Protein AF-A0A918R243-F1 (afdb_monomer_lite)

Structure (mmCIF, N/CA/C/O backbone):
data_AF-A0A918R243-F1
#
_entry.id   AF-A0A918R243-F1
#
loop_
_atom_site.group_PDB
_atom_site.id
_atom_site.type_symbol
_atom_site.label_atom_id
_atom_site.label_alt_id
_atom_site.label_comp_id
_atom_site.label_asym_id
_atom_site.label_entity_id
_atom_site.label_seq_id
_atom_site.pdbx_PDB_ins_code
_atom_site.Cartn_x
_atom_site.Cartn_y
_atom_site.Cartn_z
_atom_site.occupancy
_atom_site.B_iso_or_equiv
_atom_site.auth_seq_id
_atom_site.auth_comp_id
_atom_site.auth_asym_id
_atom_site.auth_atom_id
_atom_site.pdbx_PDB_model_num
ATOM 1 N N . MET A 1 1 ? -14.478 -10.702 -4.071 1.00 37.75 1 MET A N 1
ATOM 2 C CA . MET A 1 1 ? -13.541 -9.749 -4.705 1.00 37.75 1 MET A CA 1
ATOM 3 C C . MET A 1 1 ? -13.651 -8.423 -3.975 1.00 37.75 1 MET A C 1
ATOM 5 O O . MET A 1 1 ? -14.568 -7.665 -4.245 1.00 37.75 1 MET A O 1
ATOM 9 N N . THR A 1 2 ? -12.769 -8.170 -3.015 1.00 44.72 2 THR A N 1
ATOM 10 C CA . THR A 1 2 ? -12.675 -6.894 -2.290 1.00 44.72 2 THR A CA 1
ATOM 11 C C . THR A 1 2 ? -11.294 -6.317 -2.578 1.00 44.72 2 THR A C 1
ATOM 13 O O . THR A 1 2 ? -10.348 -6.563 -1.838 1.00 44.72 2 THR A O 1
ATOM 16 N N . GLY A 1 3 ? -11.161 -5.667 -3.736 1.00 53.88 3 GLY A N 1
ATOM 17 C CA . GLY A 1 3 ? -9.948 -4.946 -4.129 1.00 53.88 3 GLY A CA 1
ATOM 18 C C . GLY A 1 3 ? -9.956 -3.521 -3.580 1.00 53.88 3 GLY A C 1
ATOM 19 O O . GLY A 1 3 ? -11.017 -2.978 -3.262 1.00 53.88 3 GLY A O 1
ATOM 20 N N . VAL A 1 4 ? -8.778 -2.909 -3.471 1.00 63.72 4 VAL A N 1
ATOM 21 C CA . VAL A 1 4 ? -8.659 -1.490 -3.112 1.00 63.72 4 VAL A CA 1
ATOM 22 C C . VAL A 1 4 ? -9.259 -0.665 -4.250 1.00 63.72 4 VAL A C 1
ATOM 24 O O . VAL A 1 4 ? -8.882 -0.841 -5.404 1.00 63.72 4 VAL A O 1
ATOM 27 N N . ALA A 1 5 ? -10.184 0.250 -3.945 1.00 71.31 5 ALA A N 1
ATOM 28 C CA . ALA A 1 5 ? -10.905 1.017 -4.970 1.00 71.31 5 ALA A CA 1
ATOM 29 C C . ALA A 1 5 ? -9.975 1.835 -5.889 1.00 71.31 5 ALA A C 1
ATOM 31 O O . ALA A 1 5 ? -10.314 2.100 -7.043 1.00 71.31 5 ALA A O 1
ATOM 32 N N . ARG A 1 6 ? -8.802 2.243 -5.383 1.00 80.81 6 ARG A N 1
ATOM 33 C CA . ARG A 1 6 ? -7.764 2.927 -6.156 1.00 80.81 6 ARG A CA 1
ATOM 34 C C . ARG A 1 6 ? -6.403 2.811 -5.479 1.00 80.81 6 ARG A C 1
ATOM 36 O O . ARG A 1 6 ? -6.254 3.204 -4.329 1.00 80.81 6 ARG A O 1
ATOM 43 N N . TRP A 1 7 ? -5.391 2.377 -6.225 1.00 90.88 7 TRP A N 1
ATOM 44 C CA . TRP A 1 7 ? -4.001 2.496 -5.791 1.00 90.88 7 TRP A CA 1
ATOM 45 C C . TRP A 1 7 ? -3.446 3.871 -6.168 1.00 90.88 7 TRP A C 1
ATOM 47 O O . TRP A 1 7 ? -3.370 4.223 -7.347 1.00 90.88 7 TRP A O 1
ATOM 57 N N . THR A 1 8 ? -3.004 4.647 -5.187 1.00 92.00 8 THR A N 1
ATOM 58 C CA . THR A 1 8 ? -2.124 5.804 -5.386 1.00 92.00 8 THR A CA 1
ATOM 59 C C . THR A 1 8 ? -0.793 5.575 -4.676 1.00 92.00 8 THR A C 1
ATOM 61 O O . THR A 1 8 ? -0.577 4.561 -4.008 1.00 92.00 8 THR A O 1
ATOM 64 N N . GLY A 1 9 ? 0.146 6.510 -4.816 1.00 91.69 9 GLY A N 1
ATOM 65 C CA . GLY A 1 9 ? 1.408 6.457 -4.079 1.00 91.69 9 GLY A CA 1
ATOM 66 C C . GLY A 1 9 ? 1.227 6.424 -2.559 1.00 91.69 9 GLY A C 1
ATOM 67 O O . GLY A 1 9 ? 2.082 5.893 -1.848 1.00 91.69 9 GLY A O 1
ATOM 68 N N . ARG A 1 10 ? 0.101 6.954 -2.066 1.00 91.12 10 ARG A N 1
ATOM 69 C CA . ARG A 1 10 ? -0.269 6.931 -0.654 1.00 91.12 10 ARG A CA 1
ATOM 70 C C . ARG A 1 10 ? -0.599 5.514 -0.187 1.00 91.12 10 ARG A C 1
ATOM 72 O O . ARG A 1 10 ? 0.015 5.037 0.768 1.00 91.12 10 ARG A O 1
ATOM 79 N N . GLU A 1 11 ? -1.478 4.821 -0.908 1.00 93.00 11 GLU A N 1
ATOM 80 C CA . GLU A 1 11 ? -1.857 3.443 -0.593 1.00 93.00 11 GLU A CA 1
ATOM 81 C C . GLU A 1 11 ? -0.666 2.498 -0.730 1.00 93.00 11 GLU A C 1
ATOM 83 O O . GLU A 1 11 ? -0.453 1.648 0.129 1.00 93.00 11 GLU A O 1
ATOM 88 N N . VAL A 1 12 ? 0.175 2.692 -1.750 1.00 94.44 12 VAL A N 1
ATOM 89 C CA . VAL A 1 12 ? 1.404 1.902 -1.922 1.00 94.44 12 VAL A CA 1
ATOM 90 C C . VAL A 1 12 ? 2.325 2.035 -0.705 1.00 94.44 12 VAL A C 1
ATOM 92 O O . VAL A 1 12 ? 2.824 1.030 -0.195 1.00 94.44 12 VAL A O 1
ATOM 95 N N . LYS A 1 13 ? 2.518 3.259 -0.193 1.00 93.69 13 LYS A N 1
ATOM 96 C CA . LYS A 1 13 ? 3.332 3.497 1.006 1.00 93.69 13 LYS A CA 1
ATOM 97 C C . LYS A 1 13 ? 2.723 2.826 2.239 1.00 93.69 13 LYS A C 1
ATOM 99 O O . LYS A 1 13 ? 3.446 2.192 3.005 1.00 93.69 13 LYS A O 1
ATOM 104 N N . ALA A 1 14 ? 1.411 2.959 2.437 1.00 93.62 14 ALA A N 1
ATOM 105 C CA . ALA A 1 14 ? 0.708 2.323 3.550 1.00 93.62 14 ALA A CA 1
ATOM 106 C C . ALA A 1 14 ? 0.823 0.793 3.489 1.00 93.62 14 ALA A C 1
ATOM 108 O O . ALA A 1 14 ? 1.108 0.156 4.502 1.00 93.62 14 ALA A O 1
ATOM 109 N N . PHE A 1 15 ? 0.692 0.206 2.298 1.00 94.38 15 PHE A N 1
ATOM 110 C CA . PHE A 1 15 ? 0.803 -1.235 2.113 1.00 94.38 15 PHE A CA 1
ATOM 111 C C . PHE A 1 15 ? 2.211 -1.751 2.420 1.00 94.38 15 PHE A C 1
ATOM 113 O O . PHE A 1 15 ? 2.356 -2.719 3.164 1.00 94.38 15 PHE A O 1
ATOM 120 N N . ARG A 1 16 ? 3.261 -1.052 1.969 1.00 95.00 16 ARG A N 1
ATOM 121 C CA . ARG A 1 16 ? 4.646 -1.390 2.337 1.00 95.00 16 ARG A CA 1
ATOM 122 C C . ARG A 1 16 ? 4.880 -1.348 3.850 1.00 95.00 16 ARG A C 1
ATOM 124 O O . ARG A 1 16 ? 5.570 -2.201 4.404 1.00 95.00 16 ARG A O 1
ATOM 131 N N . LEU A 1 17 ? 4.328 -0.349 4.537 1.00 93.81 17 LEU A N 1
ATOM 132 C CA . LEU A 1 17 ? 4.435 -0.265 5.996 1.00 93.81 17 LEU A CA 1
ATOM 133 C C . LEU A 1 17 ? 3.674 -1.413 6.679 1.00 93.81 17 LEU A C 1
ATOM 135 O O . LEU A 1 17 ? 4.176 -1.988 7.645 1.00 93.81 17 LEU A O 1
ATOM 139 N N . ALA A 1 18 ? 2.516 -1.804 6.143 1.00 93.75 18 ALA A N 1
ATOM 140 C CA . ALA A 1 18 ? 1.723 -2.918 6.656 1.00 93.75 18 ALA A CA 1
ATOM 141 C C . ALA A 1 18 ? 2.429 -4.278 6.506 1.00 93.75 18 ALA A C 1
ATOM 143 O O . ALA A 1 18 ? 2.331 -5.116 7.412 1.00 93.75 18 ALA A O 1
ATOM 144 N N . THR A 1 19 ? 3.167 -4.492 5.410 1.00 90.69 19 THR A N 1
ATOM 145 C CA . THR A 1 19 ? 3.972 -5.709 5.193 1.00 90.69 19 THR A CA 1
ATOM 146 C C . THR A 1 19 ? 5.257 -5.732 6.022 1.00 90.69 19 THR A C 1
ATOM 148 O O . THR A 1 19 ? 5.854 -6.793 6.172 1.00 90.69 19 THR A O 1
ATOM 151 N N . ARG A 1 20 ? 5.672 -4.592 6.598 1.00 91.75 20 ARG A N 1
ATOM 152 C CA . ARG A 1 20 ? 6.942 -4.412 7.334 1.00 91.75 20 ARG A CA 1
ATOM 153 C C . ARG A 1 20 ? 8.190 -4.733 6.498 1.00 91.75 20 ARG A C 1
ATOM 155 O O . ARG A 1 20 ? 9.262 -4.969 7.051 1.00 91.75 20 ARG A O 1
ATOM 162 N N . MET A 1 21 ? 8.067 -4.703 5.173 1.00 86.69 21 MET A N 1
ATOM 163 C CA . MET A 1 21 ? 9.182 -4.913 4.253 1.00 86.69 21 MET A CA 1
ATOM 164 C C . MET A 1 21 ? 9.966 -3.616 4.032 1.00 86.69 21 MET A C 1
ATOM 166 O O . MET A 1 21 ? 9.423 -2.499 4.038 1.00 86.69 21 MET A O 1
ATOM 170 N N . ASN A 1 22 ? 11.268 -3.752 3.777 1.00 91.38 22 ASN A N 1
ATOM 171 C CA . ASN A 1 22 ? 12.049 -2.630 3.273 1.00 91.38 22 ASN A CA 1
ATOM 172 C C . ASN A 1 22 ? 11.616 -2.299 1.826 1.00 91.38 22 ASN A C 1
ATOM 174 O O . ASN A 1 22 ? 10.989 -3.100 1.134 1.00 91.38 22 ASN A O 1
ATOM 178 N N . GLY A 1 23 ? 11.930 -1.092 1.351 1.00 88.06 23 GLY A N 1
ATOM 179 C CA . GLY A 1 23 ? 11.483 -0.651 0.026 1.00 88.06 23 GLY A CA 1
ATOM 180 C C . GLY A 1 23 ? 12.124 -1.384 -1.155 1.00 88.06 23 GLY A C 1
ATOM 181 O O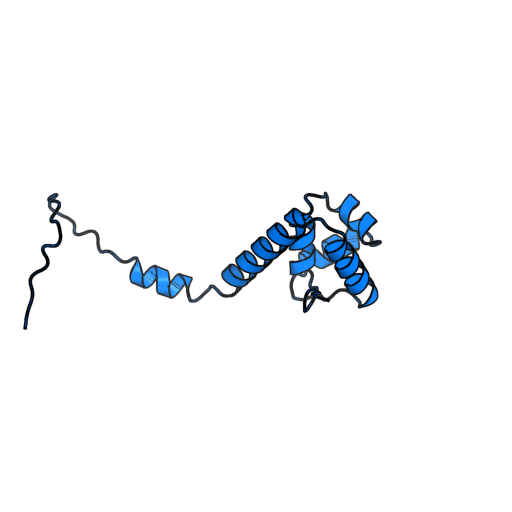 . GLY A 1 23 ? 11.635 -1.237 -2.271 1.00 88.06 23 GLY A O 1
ATOM 182 N N . ARG A 1 24 ? 13.223 -2.119 -0.970 1.00 89.50 24 ARG A N 1
ATOM 183 C CA . ARG A 1 24 ? 13.839 -2.905 -2.050 1.00 89.50 24 ARG A CA 1
ATOM 184 C C . ARG A 1 24 ? 13.131 -4.243 -2.202 1.00 89.50 24 ARG A C 1
ATOM 186 O O . ARG A 1 24 ? 12.730 -4.563 -3.313 1.00 89.50 24 ARG A O 1
ATOM 193 N N . ASP A 1 25 ? 12.897 -4.932 -1.093 1.00 89.88 25 ASP A N 1
ATOM 194 C CA . ASP A 1 25 ? 12.206 -6.223 -1.073 1.00 89.88 25 ASP A CA 1
ATOM 195 C C . ASP A 1 25 ? 10.765 -6.054 -1.556 1.00 89.88 25 ASP A C 1
ATOM 197 O O . ASP A 1 25 ? 10.323 -6.748 -2.462 1.00 89.88 25 ASP A O 1
ATOM 201 N N . PHE A 1 26 ? 10.071 -5.021 -1.070 1.00 91.94 26 PHE A N 1
ATOM 202 C CA . PHE A 1 26 ? 8.725 -4.701 -1.544 1.00 91.94 26 PHE A CA 1
ATOM 203 C C . PHE A 1 26 ? 8.684 -4.392 -3.049 1.00 91.94 26 PHE A C 1
ATOM 205 O O . PHE A 1 26 ? 7.762 -4.796 -3.750 1.00 91.94 26 PHE A O 1
ATOM 212 N N . ALA A 1 27 ? 9.678 -3.663 -3.566 1.00 93.19 27 ALA A N 1
ATOM 213 C CA . ALA A 1 27 ? 9.742 -3.360 -4.993 1.00 93.19 27 ALA A CA 1
ATOM 214 C C . ALA A 1 27 ? 9.971 -4.628 -5.832 1.00 93.19 27 ALA A C 1
ATOM 216 O O . ALA A 1 27 ? 9.377 -4.754 -6.902 1.00 93.19 27 ALA A O 1
ATOM 217 N N . ALA A 1 28 ? 10.790 -5.559 -5.332 1.00 92.81 28 ALA A N 1
ATOM 218 C CA . ALA A 1 28 ? 11.042 -6.842 -5.975 1.00 92.81 28 ALA A CA 1
ATOM 219 C C . ALA A 1 28 ? 9.770 -7.703 -6.043 1.00 92.81 28 ALA A C 1
ATOM 221 O O . ALA A 1 28 ? 9.439 -8.174 -7.127 1.00 92.81 28 ALA A O 1
ATOM 222 N N . GLU A 1 29 ? 9.019 -7.812 -4.943 1.00 91.69 29 GLU A N 1
ATOM 223 C CA . GLU A 1 29 ? 7.749 -8.560 -4.887 1.00 91.69 29 GLU A CA 1
ATOM 224 C C . GLU A 1 29 ? 6.688 -7.997 -5.849 1.00 91.69 29 GLU A C 1
ATOM 226 O O . GLU A 1 29 ? 5.979 -8.737 -6.524 1.00 91.69 29 GLU A O 1
ATOM 231 N N . VAL A 1 30 ? 6.611 -6.668 -5.986 1.00 91.12 30 VAL A N 1
ATOM 232 C CA . VAL A 1 30 ? 5.678 -6.007 -6.921 1.00 91.12 30 VAL A CA 1
ATOM 233 C C . VAL A 1 30 ? 6.171 -6.060 -8.380 1.00 91.12 30 VAL A C 1
ATOM 235 O O . VAL A 1 30 ? 5.408 -5.779 -9.306 1.00 91.12 30 VAL A O 1
ATOM 238 N N . GLY A 1 31 ? 7.443 -6.397 -8.618 1.00 92.50 31 GLY A N 1
ATOM 239 C CA . GLY A 1 31 ? 8.047 -6.407 -9.955 1.00 92.50 31 GLY A CA 1
ATOM 240 C C . GLY A 1 31 ? 8.359 -5.008 -10.505 1.00 92.50 31 GLY A C 1
ATOM 241 O O . GLY A 1 31 ? 8.273 -4.765 -11.711 1.00 92.50 31 GLY A O 1
ATOM 242 N N . VAL A 1 32 ? 8.702 -4.054 -9.633 1.00 93.19 32 VAL A N 1
ATOM 243 C CA . VAL A 1 32 ? 9.075 -2.677 -9.999 1.00 93.19 32 VAL A CA 1
ATOM 244 C C . VAL A 1 32 ? 10.486 -2.333 -9.543 1.00 93.19 32 VAL A C 1
ATOM 246 O O . VAL A 1 32 ? 11.035 -2.912 -8.613 1.00 93.19 32 VAL A O 1
ATOM 249 N N . SER A 1 33 ? 11.096 -1.321 -10.164 1.00 94.44 33 SER A N 1
ATOM 250 C CA . SER A 1 33 ? 12.357 -0.791 -9.639 1.00 94.44 33 SER A CA 1
ATOM 251 C C . SER A 1 33 ? 12.129 -0.025 -8.332 1.00 94.44 33 SER A C 1
ATOM 253 O O . SER A 1 33 ? 11.155 0.719 -8.194 1.00 94.44 33 SER A O 1
ATOM 255 N N . HIS A 1 34 ? 13.085 -0.105 -7.404 1.00 92.56 34 HIS A N 1
ATOM 256 C CA . HIS A 1 34 ? 13.041 0.670 -6.159 1.00 92.56 34 HIS A CA 1
ATOM 257 C C . HIS A 1 34 ? 12.891 2.184 -6.414 1.00 92.56 34 HIS A C 1
ATOM 259 O O . HIS A 1 34 ? 12.147 2.875 -5.724 1.00 92.56 34 HIS A O 1
ATOM 265 N N . ARG A 1 35 ? 13.524 2.707 -7.475 1.00 93.00 35 ARG A N 1
ATOM 266 C CA . ARG A 1 35 ? 13.370 4.109 -7.903 1.00 93.00 35 ARG A CA 1
ATOM 267 C C . ARG A 1 35 ? 11.921 4.451 -8.266 1.00 93.00 35 ARG A C 1
ATOM 269 O O . ARG A 1 35 ? 11.460 5.553 -7.974 1.00 93.00 35 ARG A O 1
ATOM 276 N N . MET A 1 36 ? 11.216 3.532 -8.925 1.00 93.81 36 MET A N 1
ATOM 277 C CA . MET A 1 36 ? 9.812 3.711 -9.292 1.00 93.81 36 MET A CA 1
ATOM 278 C C . MET A 1 36 ? 8.914 3.703 -8.057 1.00 93.81 36 MET A C 1
ATOM 280 O O . MET A 1 36 ? 8.068 4.587 -7.940 1.00 93.81 36 MET A O 1
ATOM 284 N N . LEU A 1 37 ? 9.170 2.793 -7.112 1.00 93.56 37 LEU A N 1
ATOM 285 C CA . LEU A 1 37 ? 8.486 2.768 -5.820 1.00 93.56 37 LEU A CA 1
ATOM 286 C C . LEU A 1 37 ? 8.659 4.096 -5.069 1.00 93.56 37 LEU A C 1
ATOM 288 O O . LEU A 1 37 ? 7.673 4.727 -4.707 1.00 93.56 37 LEU A O 1
ATOM 292 N N . VAL A 1 38 ? 9.896 4.580 -4.915 1.00 93.44 38 VAL A N 1
ATOM 293 C CA . VAL A 1 38 ? 10.178 5.866 -4.248 1.00 93.44 38 VAL A CA 1
ATOM 294 C C . VAL A 1 38 ? 9.473 7.028 -4.952 1.00 93.44 38 VAL A C 1
ATOM 296 O O . VAL A 1 38 ? 8.937 7.924 -4.299 1.00 93.44 38 VAL A O 1
ATOM 299 N N . LYS A 1 39 ? 9.428 7.025 -6.291 1.00 93.88 39 LYS A N 1
ATOM 300 C CA . LYS A 1 39 ? 8.684 8.032 -7.061 1.00 93.88 39 LYS A CA 1
ATOM 301 C C . LYS A 1 39 ? 7.186 7.975 -6.764 1.00 93.88 39 LYS A C 1
ATOM 303 O O . LYS A 1 39 ? 6.559 9.031 -6.703 1.00 93.88 39 LYS A O 1
ATOM 308 N N . TRP A 1 40 ? 6.616 6.781 -6.616 1.00 94.06 40 TRP A N 1
ATOM 309 C CA . TRP A 1 40 ? 5.217 6.622 -6.241 1.00 94.06 40 TRP A CA 1
ATOM 310 C C . TRP A 1 40 ? 4.962 7.167 -4.841 1.00 94.06 40 TRP A C 1
ATOM 312 O O . TRP A 1 40 ? 4.178 8.102 -4.699 1.00 94.06 40 TRP A O 1
ATOM 322 N N . GLU A 1 41 ? 5.703 6.683 -3.843 1.00 91.88 41 GLU A N 1
ATOM 323 C CA . GLU A 1 41 ? 5.548 7.107 -2.447 1.00 91.88 41 GLU A CA 1
ATOM 324 C C . GLU A 1 41 ? 5.726 8.624 -2.274 1.00 91.88 41 GLU A C 1
ATOM 326 O O . GLU A 1 41 ? 4.974 9.254 -1.533 1.00 91.88 41 GLU A O 1
ATOM 331 N N . LYS A 1 42 ? 6.678 9.239 -2.992 1.00 92.31 42 LYS A N 1
ATOM 332 C CA . LYS A 1 42 ? 6.920 10.690 -2.939 1.00 92.31 42 LYS A CA 1
ATOM 333 C C . LYS A 1 42 ? 5.771 11.510 -3.527 1.00 92.31 42 LYS A C 1
ATOM 335 O O . LYS A 1 42 ? 5.515 12.617 -3.067 1.00 92.31 42 LYS A O 1
ATOM 340 N N . ARG A 1 43 ? 5.119 11.011 -4.579 1.00 90.19 43 ARG A N 1
ATOM 341 C CA . ARG A 1 43 ? 4.026 11.725 -5.256 1.00 90.19 43 ARG A CA 1
ATOM 342 C C . ARG A 1 43 ? 2.666 11.506 -4.591 1.00 90.19 43 ARG A C 1
ATOM 344 O O . ARG A 1 43 ? 1.742 12.253 -4.909 1.00 90.19 43 ARG A O 1
ATOM 351 N N . GLY A 1 44 ? 2.551 10.531 -3.687 1.00 90.56 44 GLY A N 1
ATOM 352 C CA . GLY A 1 44 ? 1.340 10.287 -2.905 1.00 90.56 44 GLY A CA 1
ATOM 353 C C . GLY A 1 44 ? 0.104 10.142 -3.795 1.00 90.56 44 GLY A C 1
ATOM 354 O O . GLY A 1 44 ? 0.115 9.391 -4.768 1.00 90.56 44 GLY A O 1
ATOM 355 N N . GLU A 1 45 ? -0.933 10.920 -3.503 1.00 88.62 45 GLU A N 1
ATOM 356 C CA . GLU A 1 45 ? -2.222 10.897 -4.210 1.00 88.62 45 GLU A CA 1
ATOM 357 C C . GLU A 1 45 ? -2.141 11.394 -5.665 1.00 88.62 45 GLU A C 1
ATOM 359 O O . GLU A 1 45 ? -2.978 11.050 -6.497 1.00 88.62 45 GLU A O 1
ATOM 364 N N . THR A 1 46 ? -1.099 12.159 -6.020 1.00 90.31 46 THR A N 1
ATOM 365 C CA . THR A 1 46 ? -0.948 12.752 -7.367 1.00 90.31 46 THR A CA 1
ATOM 366 C C . THR A 1 46 ? -0.504 11.755 -8.437 1.00 90.31 46 THR A C 1
ATOM 368 O O . THR A 1 46 ? -0.390 12.106 -9.615 1.00 90.31 46 THR A O 1
ATOM 371 N N . ILE A 1 47 ? -0.198 10.517 -8.047 1.00 91.19 47 ILE A N 1
ATOM 372 C CA . ILE A 1 47 ? 0.200 9.456 -8.964 1.00 91.19 47 ILE A CA 1
ATOM 373 C C . ILE A 1 47 ? -0.670 8.227 -8.767 1.00 91.19 47 ILE A C 1
ATOM 375 O O . I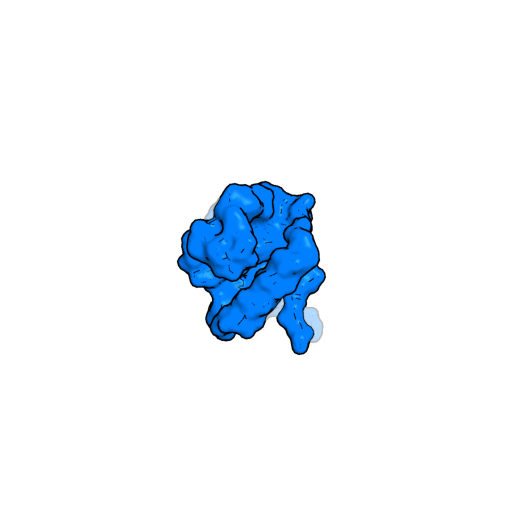LE A 1 47 ? -0.901 7.762 -7.658 1.00 91.19 47 ILE A O 1
ATOM 379 N N . THR A 1 48 ? -1.107 7.666 -9.884 1.00 92.88 48 THR A N 1
ATOM 380 C CA . THR A 1 48 ? -1.802 6.385 -9.934 1.00 92.88 48 THR A CA 1
ATOM 381 C C . THR A 1 48 ? -0.902 5.415 -10.707 1.00 92.88 48 THR A C 1
ATOM 383 O O . THR A 1 48 ? -0.528 5.729 -11.844 1.00 92.88 48 THR A O 1
ATOM 386 N N . PRO A 1 49 ? -0.476 4.280 -10.117 1.00 90.06 49 PRO A N 1
ATOM 387 C CA . PRO A 1 49 ? 0.248 3.239 -10.839 1.00 90.06 49 PRO A CA 1
ATOM 388 C C . PRO A 1 49 ? -0.540 2.762 -12.065 1.00 90.06 49 PRO A C 1
ATOM 390 O O . PRO A 1 49 ? -1.768 2.814 -12.098 1.00 90.06 49 PRO A O 1
ATOM 393 N N . ARG A 1 50 ? 0.158 2.286 -13.101 1.00 90.94 50 ARG A N 1
ATOM 394 C CA . ARG A 1 50 ? -0.506 1.706 -14.283 1.00 90.94 50 ARG A CA 1
ATOM 395 C C . ARG A 1 50 ? -1.306 0.461 -13.894 1.00 90.94 50 ARG A C 1
ATOM 397 O O . ARG A 1 50 ? -0.908 -0.233 -12.966 1.00 90.94 50 ARG A O 1
ATOM 404 N N . ALA A 1 51 ? -2.357 0.151 -14.655 1.00 89.81 51 ALA A N 1
ATOM 405 C CA . ALA A 1 51 ? -3.266 -0.971 -14.390 1.00 89.81 51 ALA A CA 1
ATOM 406 C C . ALA A 1 51 ? -2.537 -2.294 -14.090 1.00 89.81 51 ALA A C 1
ATOM 408 O O . ALA A 1 51 ? -2.839 -2.932 -13.092 1.00 89.81 51 ALA A O 1
ATOM 409 N N . MET A 1 52 ? -1.500 -2.635 -14.866 1.00 90.81 52 MET A N 1
ATOM 410 C CA . MET A 1 52 ? -0.672 -3.829 -14.636 1.00 90.81 52 MET A CA 1
ATOM 411 C C . MET A 1 52 ? -0.105 -3.908 -13.207 1.00 90.81 52 MET A C 1
ATOM 413 O O . MET A 1 52 ? -0.131 -4.963 -12.585 1.00 90.81 52 MET A O 1
ATOM 417 N N . TYR A 1 53 ? 0.381 -2.787 -12.669 1.00 91.25 53 TYR A N 1
ATOM 418 C CA . TYR A 1 53 ? 0.927 -2.737 -11.313 1.00 91.25 53 TYR A CA 1
ATOM 419 C C . TYR A 1 53 ? -0.162 -2.710 -10.247 1.00 91.25 53 TYR A C 1
ATOM 421 O O . TYR A 1 53 ? 0.058 -3.224 -9.159 1.00 91.25 53 TYR A O 1
ATOM 429 N N . GLN A 1 54 ? -1.332 -2.141 -10.550 1.00 91.94 54 GLN A N 1
ATOM 430 C CA . GLN A 1 54 ? -2.479 -2.210 -9.643 1.00 91.94 54 GLN A CA 1
ATOM 431 C C . GLN A 1 54 ? -2.925 -3.663 -9.461 1.00 91.94 54 GLN A C 1
ATOM 433 O O . GLN A 1 54 ? -3.038 -4.115 -8.331 1.00 91.94 54 GLN A O 1
ATOM 438 N N . SER A 1 55 ? -3.030 -4.432 -10.550 1.00 91.25 55 SER A N 1
ATOM 439 C CA . SER A 1 55 ? -3.350 -5.863 -10.479 1.00 91.25 55 SER A CA 1
ATOM 440 C C . SER A 1 55 ? -2.304 -6.672 -9.701 1.00 91.25 55 SER A C 1
ATOM 442 O O . SER A 1 55 ? -2.662 -7.585 -8.957 1.00 91.25 55 SER A O 1
ATOM 444 N N . ALA A 1 56 ? -1.016 -6.334 -9.833 1.00 91.62 56 ALA A N 1
ATOM 445 C CA . ALA A 1 56 ? 0.046 -6.961 -9.043 1.00 91.62 56 ALA A CA 1
ATOM 446 C C . ALA A 1 56 ? -0.087 -6.640 -7.542 1.00 91.62 56 ALA A C 1
ATOM 448 O O . ALA A 1 56 ? 0.001 -7.539 -6.709 1.00 91.62 56 ALA A O 1
ATOM 449 N N . LEU A 1 57 ? -0.361 -5.378 -7.196 1.00 92.69 57 LEU A N 1
ATOM 450 C CA . LEU A 1 57 ? -0.587 -4.946 -5.814 1.00 92.69 57 LEU A CA 1
ATOM 451 C C . LEU A 1 57 ? -1.847 -5.583 -5.209 1.00 92.69 57 LEU A C 1
ATOM 453 O O . LEU A 1 57 ? -1.801 -6.030 -4.067 1.00 92.69 57 LEU A O 1
ATOM 457 N N . ASP A 1 58 ? -2.934 -5.687 -5.977 1.00 91.81 58 ASP A N 1
ATOM 458 C CA . ASP A 1 58 ? -4.165 -6.368 -5.559 1.00 91.81 58 ASP A CA 1
ATOM 459 C C . ASP A 1 58 ? -3.920 -7.852 -5.286 1.00 91.81 58 ASP A C 1
ATOM 461 O O . ASP A 1 58 ? -4.374 -8.383 -4.274 1.00 91.81 58 ASP A O 1
ATOM 465 N N . THR A 1 59 ? -3.159 -8.517 -6.159 1.00 91.94 59 THR A N 1
ATOM 466 C CA . THR A 1 59 ? -2.779 -9.923 -5.970 1.00 91.94 59 THR A CA 1
ATOM 467 C C . THR A 1 59 ? -1.939 -10.082 -4.708 1.00 91.94 59 THR A C 1
ATOM 469 O O . THR A 1 59 ? -2.219 -10.946 -3.880 1.00 91.94 59 THR A O 1
ATOM 472 N N . MET A 1 60 ? -0.946 -9.212 -4.515 1.00 92.81 60 MET A N 1
ATOM 473 C CA . MET A 1 60 ? -0.098 -9.244 -3.328 1.00 92.81 60 MET A CA 1
ATOM 474 C C . MET A 1 60 ? -0.899 -8.981 -2.047 1.00 92.81 60 MET A C 1
ATOM 476 O O . MET A 1 60 ? -0.650 -9.633 -1.039 1.00 92.81 60 MET A O 1
ATOM 480 N N . LEU A 1 61 ? -1.888 -8.081 -2.071 1.00 90.81 61 LEU A N 1
ATOM 481 C CA . LEU A 1 61 ? -2.781 -7.832 -0.934 1.00 90.81 61 LEU A CA 1
ATOM 482 C C . LEU A 1 61 ? -3.700 -9.027 -0.649 1.00 90.81 61 LEU A C 1
ATOM 484 O O . LEU A 1 61 ? -3.903 -9.373 0.513 1.00 90.81 61 LEU A O 1
ATOM 488 N N . ALA A 1 62 ? -4.225 -9.672 -1.692 1.00 89.69 62 ALA A N 1
ATOM 489 C CA . ALA A 1 62 ? -5.078 -10.850 -1.560 1.00 89.69 62 ALA A CA 1
ATOM 490 C C . ALA A 1 62 ? -4.324 -12.055 -0.975 1.00 89.69 62 ALA A C 1
ATOM 492 O O . ALA A 1 62 ? -4.896 -12.817 -0.200 1.00 89.69 62 ALA A O 1
ATOM 493 N N 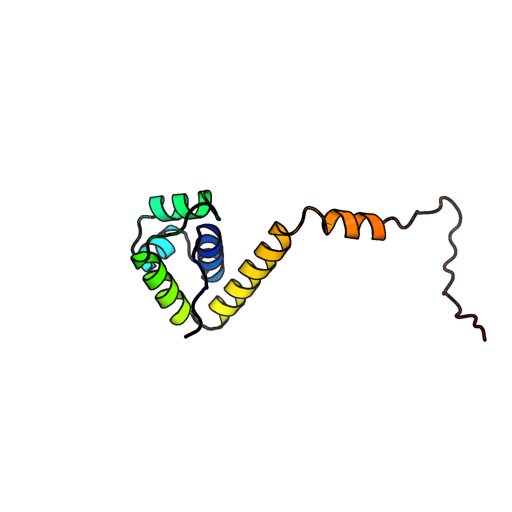. VAL A 1 63 ? -3.044 -12.211 -1.328 1.00 90.62 63 VAL A N 1
ATOM 494 C CA . VAL A 1 63 ? -2.168 -13.269 -0.800 1.00 90.62 63 VAL A CA 1
ATOM 495 C C . VAL A 1 63 ? -1.578 -12.890 0.565 1.00 90.62 63 VAL A C 1
ATOM 497 O O . VAL A 1 63 ? -1.211 -13.767 1.348 1.00 90.62 63 VAL A O 1
ATOM 500 N N . ALA A 1 64 ? -1.505 -11.598 0.892 1.00 88.00 64 ALA A N 1
ATOM 501 C CA . ALA A 1 64 ? -1.052 -11.149 2.200 1.00 88.00 64 ALA A CA 1
ATOM 502 C C . ALA A 1 64 ? -1.995 -11.650 3.305 1.00 88.00 64 ALA A C 1
ATOM 504 O O . ALA A 1 64 ? -3.216 -11.555 3.197 1.00 88.00 64 ALA A O 1
ATOM 505 N N . GLY A 1 65 ? -1.417 -12.166 4.393 1.00 89.19 65 GLY A N 1
ATOM 506 C CA . GLY A 1 65 ? -2.194 -12.718 5.500 1.00 89.19 65 GLY A CA 1
ATOM 507 C C . GLY A 1 65 ? -3.108 -11.684 6.184 1.00 89.19 65 GLY A C 1
ATOM 508 O O . GLY A 1 65 ? -2.845 -10.478 6.096 1.00 89.19 65 GLY A O 1
ATOM 509 N N . PRO A 1 66 ? -4.126 -12.134 6.944 1.00 90.12 66 PRO A N 1
ATOM 510 C CA . PRO A 1 66 ? -5.145 -11.260 7.539 1.00 90.12 66 PRO A CA 1
ATOM 511 C C . PRO A 1 66 ? -4.560 -10.107 8.363 1.00 90.12 66 PRO A C 1
ATOM 513 O O . PRO A 1 66 ? -4.967 -8.960 8.220 1.00 90.12 66 PRO A O 1
ATOM 516 N N . ALA A 1 67 ? -3.503 -10.377 9.133 1.00 91.94 67 ALA A N 1
ATOM 517 C CA . ALA A 1 67 ? -2.845 -9.363 9.953 1.00 91.94 67 ALA A CA 1
ATOM 518 C C . ALA A 1 67 ? -2.226 -8.212 9.131 1.00 91.94 67 ALA A C 1
ATOM 520 O O . ALA A 1 67 ? -2.103 -7.094 9.626 1.00 91.94 67 ALA A O 1
ATOM 521 N N . VAL A 1 68 ? -1.783 -8.465 7.893 1.00 93.00 68 VAL A N 1
ATOM 522 C CA . VAL A 1 68 ? -1.281 -7.408 6.994 1.00 93.00 68 VAL A CA 1
ATOM 523 C C . VAL A 1 68 ? -2.446 -6.577 6.469 1.00 93.00 68 VAL A C 1
ATOM 525 O O . VAL A 1 68 ? -2.341 -5.354 6.441 1.00 93.00 68 VAL A O 1
ATOM 528 N N . GLN A 1 69 ? -3.547 -7.228 6.088 1.00 92.00 69 GLN A N 1
ATOM 529 C CA . GLN A 1 69 ? -4.745 -6.561 5.579 1.00 92.00 69 GLN A CA 1
ATOM 530 C C . GLN A 1 69 ? -5.378 -5.655 6.641 1.00 92.00 69 GLN A C 1
ATOM 532 O O . GLN A 1 69 ? -5.685 -4.503 6.347 1.00 92.00 69 GLN A O 1
ATOM 537 N N . GLU A 1 70 ? -5.484 -6.127 7.885 1.00 92.44 70 GLU A N 1
ATOM 538 C CA . GLU A 1 70 ? -5.968 -5.330 9.019 1.00 92.44 70 GLU A CA 1
ATOM 539 C C . GLU A 1 70 ? -5.098 -4.094 9.248 1.00 92.44 70 GLU A C 1
ATOM 541 O O . GLU A 1 70 ? -5.604 -2.974 9.262 1.00 92.44 70 GLU A O 1
ATOM 546 N N . ARG A 1 71 ? -3.770 -4.265 9.338 1.00 93.5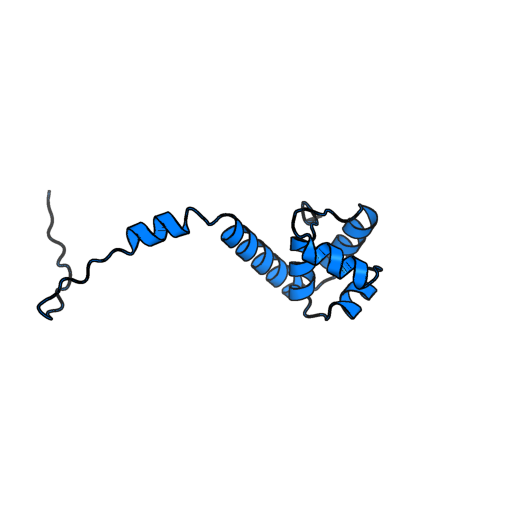6 71 ARG A N 1
ATOM 547 C CA . ARG A 1 71 ? -2.847 -3.129 9.492 1.00 93.56 71 ARG A CA 1
ATOM 548 C C . ARG A 1 71 ? -2.942 -2.151 8.331 1.00 93.56 71 ARG A C 1
ATOM 550 O O . ARG A 1 71 ? -2.873 -0.945 8.542 1.00 93.56 71 ARG A O 1
ATOM 557 N N . PHE A 1 72 ? -3.066 -2.658 7.110 1.00 93.25 72 PHE A N 1
ATOM 558 C CA . PHE A 1 72 ? -3.238 -1.821 5.933 1.00 93.25 72 PHE A CA 1
ATOM 559 C C . PHE A 1 72 ? -4.532 -1.002 6.025 1.00 93.25 72 PHE A C 1
ATOM 561 O O . PHE A 1 72 ? -4.487 0.211 5.834 1.00 93.25 72 PHE A O 1
ATOM 568 N N . ALA A 1 73 ? -5.651 -1.627 6.400 1.00 91.00 73 ALA A N 1
ATOM 569 C CA . ALA A 1 73 ? -6.925 -0.944 6.599 1.00 91.00 73 ALA A CA 1
ATOM 570 C C . ALA A 1 73 ? -6.841 0.136 7.691 1.00 91.00 73 ALA A C 1
ATOM 572 O O . ALA A 1 73 ? -7.306 1.258 7.475 1.00 91.00 73 ALA A O 1
ATOM 573 N N . THR A 1 74 ? -6.191 -0.157 8.823 1.00 91.62 74 THR A N 1
ATOM 574 C CA . THR A 1 74 ? -5.927 0.830 9.882 1.00 91.62 74 THR A CA 1
ATOM 575 C C . THR A 1 74 ? -5.118 2.011 9.350 1.00 91.62 74 THR A C 1
ATOM 577 O O . THR A 1 74 ? -5.550 3.152 9.485 1.00 91.62 74 THR A O 1
ATOM 580 N N . LEU A 1 75 ? -3.998 1.753 8.666 1.00 91.50 75 LEU A N 1
ATOM 581 C CA . LEU A 1 75 ? -3.124 2.809 8.146 1.00 91.50 75 LEU A CA 1
ATOM 582 C C . LEU A 1 75 ? -3.825 3.701 7.118 1.00 91.50 75 LEU A C 1
ATOM 584 O O . LEU A 1 75 ? -3.617 4.911 7.136 1.00 91.50 75 LEU A O 1
ATOM 588 N N . ILE A 1 76 ? -4.646 3.136 6.227 1.00 89.62 76 ILE A N 1
ATOM 589 C CA . ILE A 1 76 ? -5.423 3.919 5.255 1.00 89.62 76 ILE A CA 1
ATOM 590 C C . ILE A 1 76 ? -6.503 4.750 5.948 1.00 89.62 76 ILE A C 1
ATOM 592 O O . ILE A 1 76 ? -6.725 5.896 5.564 1.00 89.62 76 ILE A O 1
ATOM 596 N N . THR A 1 77 ? -7.140 4.212 6.988 1.00 86.88 77 THR A N 1
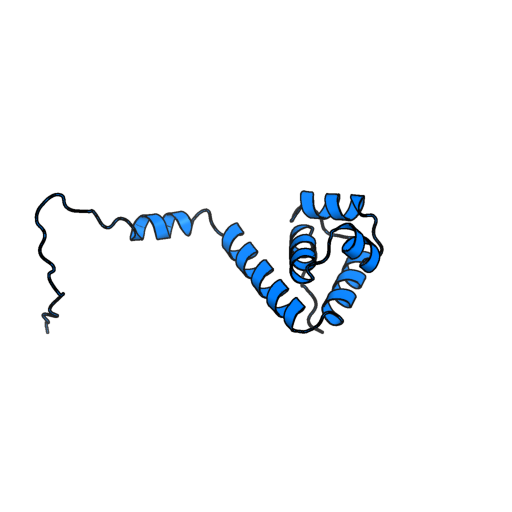ATOM 597 C CA . THR A 1 77 ? -8.180 4.924 7.744 1.00 86.88 77 THR A CA 1
ATOM 598 C C . THR A 1 77 ? -7.592 6.091 8.536 1.00 86.88 77 THR A C 1
ATOM 600 O O . THR A 1 77 ? -8.097 7.208 8.443 1.00 86.88 77 THR A O 1
ATOM 603 N N . GLU A 1 78 ? -6.484 5.875 9.249 1.00 87.06 78 GLU A N 1
ATOM 604 C CA . GLU A 1 78 ? -5.748 6.932 9.961 1.00 87.06 78 GLU A CA 1
ATOM 605 C C . GLU A 1 78 ? -5.287 8.029 9.002 1.00 87.06 78 GLU A C 1
ATOM 607 O O . GLU A 1 78 ? -5.393 9.223 9.276 1.00 87.06 78 GLU A O 1
ATOM 612 N N . GLN A 1 79 ? -4.809 7.621 7.831 1.00 83.94 79 GLN A N 1
ATOM 613 C CA . GLN A 1 79 ? -4.427 8.529 6.770 1.00 83.94 79 GLN A CA 1
ATOM 614 C C . GLN A 1 79 ? -5.626 9.342 6.257 1.00 83.94 79 GLN A C 1
ATOM 616 O O . GLN A 1 79 ? -5.535 10.569 6.159 1.00 83.94 79 GLN A O 1
ATOM 621 N N . ALA A 1 80 ? -6.748 8.701 5.942 1.00 80.25 80 ALA A N 1
ATOM 622 C CA . ALA A 1 80 ? -7.949 9.392 5.490 1.00 80.25 80 ALA A CA 1
ATOM 623 C C . ALA A 1 80 ? -8.449 10.400 6.538 1.00 80.25 80 ALA A C 1
ATOM 625 O O . ALA A 1 80 ? -8.755 11.536 6.175 1.00 80.25 80 ALA A O 1
ATOM 626 N N . ALA A 1 81 ? -8.432 10.023 7.822 1.00 78.19 81 ALA A N 1
ATOM 627 C CA . ALA A 1 81 ? -8.770 10.904 8.936 1.00 78.19 81 ALA A CA 1
ATOM 628 C C . ALA A 1 81 ? -7.825 12.116 9.015 1.00 78.19 81 ALA A C 1
ATOM 630 O O . ALA A 1 81 ? -8.292 13.249 9.031 1.00 78.19 81 ALA A O 1
ATOM 631 N N . ALA A 1 82 ? -6.507 11.900 8.954 1.00 75.31 82 ALA A N 1
ATOM 632 C CA . ALA A 1 82 ? -5.519 12.980 9.006 1.00 75.31 82 ALA A CA 1
ATOM 633 C C . ALA A 1 82 ? -5.561 13.917 7.781 1.00 75.31 82 ALA A C 1
ATOM 635 O O . ALA A 1 82 ? -5.248 15.097 7.889 1.00 75.31 82 ALA A O 1
ATOM 636 N N . ALA A 1 83 ? -5.931 13.411 6.600 1.00 68.44 83 ALA A N 1
ATOM 637 C CA . ALA A 1 83 ? -6.049 14.230 5.389 1.00 68.44 83 ALA A CA 1
ATOM 638 C C . ALA A 1 83 ? -7.355 15.033 5.324 1.00 68.44 83 ALA A C 1
ATOM 640 O O . ALA A 1 83 ? -7.399 16.064 4.656 1.00 68.44 83 ALA A O 1
ATOM 641 N N . HIS A 1 84 ? -8.405 14.581 6.013 1.00 57.25 84 HIS A N 1
ATOM 642 C CA . HIS A 1 84 ? -9.650 15.333 6.152 1.00 57.25 84 HIS A CA 1
ATOM 643 C C . HIS A 1 84 ? -9.562 16.472 7.171 1.00 57.25 84 HIS A C 1
ATOM 645 O O . HIS A 1 84 ? -10.547 17.197 7.332 1.00 57.25 84 HIS A O 1
ATOM 651 N N . ASP A 1 85 ? -8.408 16.664 7.822 1.00 51.91 85 ASP A N 1
ATOM 652 C CA . ASP A 1 85 ? -8.328 17.534 8.981 1.00 51.91 85 ASP A CA 1
ATOM 653 C C . ASP A 1 85 ? -7.459 18.793 8.824 1.00 51.91 85 ASP A C 1
ATOM 655 O O . ASP A 1 85 ? -6.278 18.821 9.158 1.00 51.91 85 ASP A O 1
ATOM 659 N N . PRO A 1 86 ? -8.071 19.874 8.313 1.00 51.38 86 PRO A N 1
ATOM 660 C CA . PRO A 1 86 ? -7.760 21.227 8.774 1.00 51.38 86 PRO A CA 1
ATOM 661 C C . PRO A 1 86 ? -8.934 21.885 9.533 1.00 51.38 86 PRO A C 1
ATOM 663 O O . PRO A 1 86 ? -8.819 23.028 9.978 1.00 51.38 86 PRO A O 1
ATOM 666 N N . ARG A 1 87 ? -10.091 21.210 9.662 1.00 47.50 87 ARG A N 1
ATOM 667 C CA . ARG A 1 87 ? -11.349 21.787 10.189 1.00 47.50 87 ARG A CA 1
ATOM 668 C C . ARG A 1 87 ? -11.916 21.043 11.405 1.00 47.50 87 ARG A C 1
ATOM 670 O O . ARG A 1 87 ? -12.548 21.693 12.236 1.00 47.50 87 ARG A O 1
ATOM 677 N N . ALA A 1 88 ? -11.670 19.741 11.557 1.00 50.38 88 ALA A N 1
ATOM 678 C CA . ALA A 1 88 ? -11.965 19.015 12.793 1.00 50.38 88 ALA A CA 1
ATOM 679 C C . ALA A 1 88 ? -10.936 19.347 13.896 1.00 50.38 88 ALA A C 1
ATOM 681 O O . ALA A 1 88 ? -11.334 19.506 15.043 1.00 50.38 88 ALA A O 1
ATOM 682 N N . GLU A 1 89 ? -9.690 19.675 1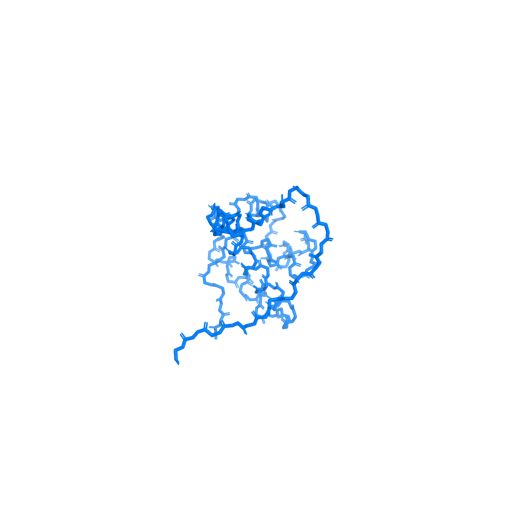3.551 1.00 48.09 89 GLU A N 1
ATOM 683 C CA . GLU A 1 89 ? -8.679 20.291 14.415 1.00 48.09 89 GLU A CA 1
ATOM 684 C C . GLU A 1 89 ? -9.181 21.645 14.948 1.00 48.09 89 GLU A C 1
ATOM 686 O O . GLU A 1 89 ? -9.013 21.971 16.120 1.00 48.09 89 GLU A O 1
ATOM 691 N N . GLN A 1 90 ? -9.873 22.428 14.110 1.00 51.91 90 GLN A N 1
ATOM 692 C CA . GLN A 1 90 ? -10.468 23.717 14.487 1.00 51.91 90 GLN A CA 1
ATOM 693 C C . GLN A 1 90 ? -11.715 23.575 15.375 1.00 51.91 90 GLN A C 1
ATOM 695 O O . GLN A 1 90 ? -11.908 24.389 16.280 1.00 51.91 90 GLN A O 1
ATOM 700 N N . LEU A 1 91 ? -12.548 22.555 15.146 1.00 53.75 91 LEU A N 1
ATOM 701 C CA . LEU A 1 91 ? -13.723 22.264 15.977 1.00 53.75 91 LEU A CA 1
ATOM 702 C C . LEU A 1 91 ? -13.320 21.668 17.338 1.00 53.75 91 LEU A C 1
ATOM 704 O O . LEU A 1 91 ? -13.792 22.152 18.365 1.00 53.75 91 LEU A O 1
ATOM 708 N N . LEU A 1 92 ? -12.360 20.738 17.367 1.00 52.50 92 LEU A N 1
ATOM 709 C CA . LEU A 1 92 ? -11.787 20.167 18.595 1.00 52.50 92 LEU A CA 1
ATOM 710 C C . LEU A 1 92 ? -11.038 21.223 19.427 1.00 52.50 92 LEU A C 1
ATOM 712 O O . LEU A 1 92 ? -11.130 21.237 20.653 1.00 52.50 92 LEU A O 1
ATOM 716 N N . ARG A 1 93 ? -10.346 22.174 18.781 1.00 49.06 93 ARG A N 1
ATOM 717 C CA . ARG A 1 93 ? -9.679 23.293 19.474 1.00 49.06 93 ARG A CA 1
ATOM 718 C C . ARG A 1 93 ? -10.663 24.280 20.110 1.00 49.06 93 ARG A C 1
ATOM 720 O O . ARG A 1 93 ? -10.306 24.926 21.093 1.00 49.06 93 ARG A O 1
ATOM 727 N N . ARG A 1 94 ? -11.880 24.404 19.566 1.00 47.94 94 ARG A N 1
ATOM 728 C CA . ARG A 1 94 ? -12.939 25.269 20.108 1.00 47.94 94 ARG A CA 1
ATOM 729 C C . ARG A 1 94 ? -13.655 24.630 21.302 1.00 47.94 94 ARG A C 1
ATOM 731 O O . ARG A 1 94 ? -13.975 25.350 22.239 1.00 47.94 94 ARG A O 1
ATOM 738 N N . GLU A 1 95 ? -13.849 23.310 21.306 1.00 46.12 95 GLU A N 1
ATOM 739 C CA . GLU A 1 95 ? -14.380 22.583 22.475 1.00 46.12 95 GLU A CA 1
ATOM 740 C C . GLU A 1 95 ? -13.369 22.480 23.630 1.00 46.12 95 GLU A C 1
ATOM 742 O O . GLU A 1 95 ? -13.757 22.477 24.795 1.00 46.12 95 GLU A O 1
ATOM 747 N N . ALA A 1 96 ? -12.063 22.471 23.341 1.00 48.91 96 ALA A N 1
ATOM 748 C CA . ALA A 1 96 ? -11.013 22.340 24.355 1.00 48.91 96 ALA A CA 1
ATOM 749 C C . ALA A 1 96 ? -10.615 23.652 25.067 1.00 48.91 96 ALA A C 1
ATOM 751 O O . ALA A 1 96 ? -9.669 23.653 25.860 1.00 48.91 96 ALA A O 1
ATOM 752 N N . GLN A 1 97 ? -11.304 24.775 24.834 1.00 46.97 97 GLN A N 1
ATOM 753 C CA . GLN A 1 97 ? -11.123 25.983 25.649 1.00 46.97 97 GLN A CA 1
ATOM 754 C C . GLN A 1 97 ? -11.900 25.874 26.971 1.00 46.97 97 GLN A C 1
ATOM 756 O O . GLN A 1 97 ? -12.779 26.677 27.271 1.00 46.97 97 GLN A O 1
ATOM 761 N N . TYR A 1 98 ? -11.518 24.911 27.815 1.00 42.94 98 TYR A N 1
ATOM 762 C CA . TYR A 1 98 ? -11.740 25.060 29.249 1.00 42.94 98 TYR A CA 1
ATOM 763 C C . TYR A 1 98 ? -10.808 26.163 29.753 1.00 42.94 98 TYR A C 1
ATOM 765 O O . TYR A 1 98 ? -9.592 25.995 29.870 1.00 42.94 98 TYR A O 1
ATOM 773 N N . VAL A 1 99 ? -11.402 27.323 30.020 1.00 43.50 99 VAL A N 1
ATOM 774 C CA . VAL A 1 99 ? -10.772 28.436 30.725 1.00 43.50 99 VAL A CA 1
ATOM 775 C C . VAL A 1 99 ? -10.302 27.919 32.086 1.00 43.50 99 VAL A C 1
ATOM 777 O O . VAL A 1 99 ? -11.112 27.603 32.955 1.00 43.50 99 VAL A O 1
ATOM 780 N N . LYS A 1 100 ? -8.984 27.830 32.299 1.00 39.84 100 LYS A N 1
ATOM 781 C CA . LYS A 1 100 ? -8.442 27.769 33.660 1.00 39.84 100 LYS A CA 1
ATOM 782 C C . LYS A 1 100 ? -8.732 29.116 34.318 1.00 39.84 100 LYS A C 1
ATOM 784 O O . LYS A 1 100 ? -8.042 30.094 34.040 1.00 39.84 100 LYS A O 1
ATOM 789 N N . SER A 1 101 ? -9.742 29.156 35.183 1.00 37.81 101 SER A N 1
ATOM 790 C CA . SER A 1 101 ? -9.932 30.259 36.123 1.00 37.81 101 SER A CA 1
ATOM 791 C C . SER A 1 101 ? -8.673 30.404 36.985 1.00 37.81 101 SER A C 1
ATOM 793 O O . SER A 1 101 ? -8.236 29.421 37.595 1.00 37.81 101 SER A O 1
ATOM 795 N N . PRO A 1 102 ? -8.060 31.594 37.059 1.00 41.19 102 PRO A N 1
ATOM 796 C CA . PRO A 1 102 ? -7.021 31.853 38.030 1.00 41.19 102 PRO A CA 1
ATOM 797 C C . PRO A 1 102 ? -7.729 32.169 39.346 1.00 41.19 102 PRO A C 1
ATOM 799 O O . PRO A 1 102 ? -8.359 33.213 39.449 1.00 41.19 102 PRO A O 1
ATOM 802 N N . VAL A 1 103 ? -7.633 31.251 40.313 1.00 34.81 103 VAL A N 1
ATOM 803 C CA . VAL A 1 103 ? -7.869 31.398 41.768 1.00 34.81 103 VAL A CA 1
ATOM 804 C C . VAL A 1 103 ? -8.797 30.302 42.300 1.00 34.81 103 VAL A C 1
ATOM 806 O O . VAL A 1 103 ? -9.972 30.231 41.964 1.00 34.81 103 VAL A O 1
ATOM 809 N N . GLY A 1 104 ? -8.255 29.506 43.226 1.00 34.50 104 GLY A N 1
ATOM 810 C CA . GLY A 1 104 ? -9.039 28.828 44.258 1.00 34.50 104 GLY A CA 1
ATOM 811 C C . GLY A 1 104 ? -9.301 27.350 44.006 1.00 34.50 104 GLY A C 1
ATOM 812 O O . GLY A 1 104 ? -10.316 26.972 43.433 1.00 34.50 104 GLY A O 1
ATOM 813 N N . GLY A 1 105 ? -8.406 26.495 44.504 1.00 43.25 105 GLY A N 1
ATOM 814 C CA . GLY A 1 105 ? -8.627 25.055 44.544 1.00 43.25 105 GLY A CA 1
ATOM 815 C C . GLY A 1 105 ? -9.798 24.687 45.453 1.00 43.25 105 GLY A C 1
ATOM 816 O O . GLY A 1 105 ? -9.670 24.757 46.670 1.00 43.25 105 GLY A O 1
ATOM 817 N N . LYS A 1 106 ? -10.906 24.241 44.856 1.00 34.62 106 LYS A N 1
ATOM 818 C CA . LYS A 1 106 ? -11.850 23.271 45.427 1.00 34.62 106 LYS A CA 1
ATOM 819 C C . LYS A 1 106 ? -12.476 22.465 44.288 1.00 34.62 106 LYS A C 1
ATOM 821 O O . LYS A 1 106 ? -12.981 23.033 43.327 1.00 34.62 106 LYS A O 1
ATOM 826 N N . LEU A 1 107 ? -12.420 21.140 44.406 1.00 45.22 107 LEU A N 1
ATOM 827 C CA . LEU A 1 107 ? -13.167 20.208 43.565 1.00 45.22 107 LEU A CA 1
ATOM 828 C C . LEU A 1 107 ? -14.650 20.323 43.950 1.00 45.22 107 LEU A C 1
ATOM 830 O O . LEU A 1 107 ? -14.992 20.053 45.100 1.00 45.22 107 LEU A O 1
ATOM 834 N N . MET A 1 108 ? -15.514 20.730 43.020 1.00 37.19 108 MET A N 1
ATOM 835 C CA . MET A 1 108 ? -16.963 20.565 43.156 1.00 37.19 108 MET A CA 1
ATOM 836 C C . MET A 1 108 ? -17.426 19.522 42.143 1.00 37.19 108 MET A C 1
ATOM 838 O O . MET A 1 108 ? -17.272 19.689 40.936 1.00 37.19 108 MET A O 1
ATOM 842 N N . VAL A 1 109 ? -17.945 18.420 42.679 1.00 39.84 109 VAL A N 1
ATOM 843 C CA . VAL A 1 109 ? -18.742 17.418 41.968 1.00 39.84 109 VAL A CA 1
ATOM 844 C C . VAL A 1 109 ? -19.977 18.128 41.399 1.00 39.84 109 VAL A C 1
ATOM 846 O O . VAL A 1 109 ? -20.603 18.874 42.156 1.00 39.84 109 VAL A O 1
ATOM 849 N N . PRO A 1 110 ? -20.356 17.942 40.121 1.00 44.25 110 PRO A N 1
ATOM 850 C CA . PRO A 1 110 ? -21.644 18.428 39.656 1.00 44.25 110 PRO A CA 1
ATOM 851 C C . PRO A 1 110 ? -22.736 17.581 40.316 1.00 44.25 110 PRO A C 1
ATOM 853 O O . PRO A 1 110 ? -22.947 16.420 39.971 1.00 44.25 110 PRO A O 1
ATOM 856 N N . VAL A 1 111 ? -23.377 18.167 41.324 1.00 43.34 111 VAL A N 1
ATOM 857 C CA . VAL A 1 111 ? -24.710 17.781 41.783 1.00 43.34 111 VAL A CA 1
ATOM 858 C C . VAL A 1 111 ? -25.662 18.056 40.619 1.00 43.34 111 VAL A C 1
ATOM 860 O O . VAL A 1 111 ? -25.712 19.182 40.125 1.00 43.34 111 VAL A O 1
ATOM 863 N N . GLU A 1 112 ? -26.378 17.031 40.157 1.00 47.81 112 GLU A N 1
ATOM 864 C CA . GLU A 1 112 ? -27.580 17.228 39.349 1.00 47.81 112 GLU A CA 1
ATOM 865 C C . GLU A 1 112 ? -28.636 17.922 40.216 1.00 47.81 112 GLU A C 1
ATOM 867 O O . GLU A 1 112 ? -29.121 17.344 41.189 1.00 47.81 112 GLU A O 1
ATOM 872 N N . GLU A 1 113 ? -29.003 19.150 39.861 1.00 39.38 113 GLU A N 1
ATOM 873 C CA . GLU A 1 113 ? -30.279 19.738 40.266 1.00 39.38 113 GLU A CA 1
ATOM 874 C C . GLU A 1 113 ? -31.184 19.878 39.033 1.00 39.38 113 GLU A C 1
ATOM 876 O O . GLU A 1 113 ? -30.713 20.204 37.943 1.00 39.38 113 GLU A O 1
ATOM 881 N N . GLY A 1 114 ? -32.470 19.558 39.238 1.00 39.44 114 GLY A N 1
ATOM 882 C CA . GLY A 1 114 ? -33.549 19.429 38.246 1.00 39.44 114 GLY A CA 1
ATOM 883 C C . GLY A 1 114 ? -33.855 20.684 37.412 1.00 39.44 114 GLY A C 1
ATOM 884 O O . GLY A 1 114 ? -33.160 21.690 37.468 1.00 39.44 114 GLY A O 1
ATOM 885 N N . ILE A 1 115 ? -34.933 20.726 36.625 1.00 36.72 115 ILE A N 1
ATOM 886 C CA . ILE A 1 115 ? -36.337 20.754 37.080 1.00 36.72 115 ILE A CA 1
ATOM 887 C C . ILE A 1 115 ? -37.263 20.609 35.843 1.00 36.72 115 ILE A C 1
ATOM 889 O O . ILE A 1 115 ? -37.050 21.320 34.858 1.00 36.72 115 ILE A O 1
ATOM 893 N N . TYR A 1 116 ? -38.307 19.767 35.913 1.00 41.16 116 TYR A N 1
ATOM 894 C CA . TYR A 1 116 ? -39.727 20.186 35.894 1.00 41.16 116 TYR A CA 1
ATOM 895 C C . TYR A 1 116 ? -40.623 19.107 36.505 1.00 41.16 116 TYR A C 1
ATOM 897 O O . TYR A 1 116 ? -40.420 17.920 36.166 1.00 41.16 116 TYR A O 1
#

Sequence (116 aa):
MTGVARWTGREVKAFRLATRMNGRDFAAEVGVSHRMLVKWEKRGETITPRAMYQSALDTMLAVAGPAVQERFATLITEQAAAAHDPRAEQLLRREAQYVKSPVGGKLMVPVEEGIY

Organism: NCBI:txid68898

Radius of gyration: 22.77 Å; chains: 1; bounding box: 54×45×60 Å

InterPro domains:
  IPR001387 Cro/C1-type, helix-turn-helix domain [cd00093] (9-42)
  IPR010982 Lambda repressor-like, DNA-binding domain superfamily [G3DSA:1.10.260.40] (2-74)

Secondary structure (DSSP, 8-state):
----S---HHHHHHHHHHHT--HHHHHHHHT--HHHHHHHHHHGGG----HHHHHHHHHHHHHS-HHHHHHHHHHHHHHHHHHT-SSHHHHHHHHT-----SS-------------

Foldseek 3Di:
DDADPFDFLQLLVLLCVLVVDDLCVSCVQLVHHSVVNVVRVVCGRVDGDPPSSSVSVRVVLVPDDPSSVVSSVVSVVVVVVVVVDPPVVVVVVVVPPPPPDPDDDDDDDDDDDDDD

pLDDT: mean 75.92, std 21.76, range [34.5, 95.0]